Protein AF-T2JWA5-F1 (afdb_monomer_lite)

Structure (mmCIF, N/CA/C/O backbone):
data_AF-T2JWA5-F1
#
_entry.id   AF-T2JWA5-F1
#
loop_
_atom_site.group_PDB
_atom_site.id
_atom_site.type_symbol
_atom_site.label_atom_id
_atom_site.label_alt_id
_atom_site.label_comp_id
_atom_site.label_asym_id
_atom_site.label_entity_id
_atom_site.label_seq_id
_atom_site.pdbx_PDB_ins_code
_atom_site.Cartn_x
_atom_site.Cartn_y
_atom_site.Cartn_z
_atom_site.occupancy
_atom_site.B_iso_or_equiv
_atom_site.auth_seq_id
_atom_site.auth_comp_id
_atom_site.auth_asym_id
_atom_site.auth_atom_id
_atom_site.pdbx_PDB_model_num
ATOM 1 N N . MET A 1 1 ? -1.097 -16.086 -7.715 1.00 91.06 1 MET A N 1
ATOM 2 C CA . MET A 1 1 ? -0.180 -15.408 -8.669 1.00 91.06 1 MET A CA 1
ATOM 3 C C . MET A 1 1 ? 0.869 -14.653 -7.861 1.00 91.06 1 MET A C 1
ATOM 5 O O . MET A 1 1 ? 0.590 -14.316 -6.719 1.00 91.06 1 MET A O 1
ATOM 9 N N . ASN A 1 2 ? 2.080 -14.438 -8.374 1.00 96.31 2 ASN A N 1
ATOM 10 C CA . ASN A 1 2 ? 3.070 -13.618 -7.663 1.00 96.31 2 ASN A CA 1
ATOM 11 C C . ASN A 1 2 ? 2.859 -12.142 -7.989 1.00 96.31 2 ASN A C 1
ATOM 13 O O . ASN A 1 2 ? 2.493 -11.806 -9.116 1.00 96.31 2 ASN A O 1
ATOM 17 N N . TRP A 1 3 ? 3.131 -11.284 -7.018 1.00 97.44 3 TRP A N 1
ATOM 18 C CA . TRP A 1 3 ? 3.087 -9.837 -7.164 1.00 97.44 3 TRP A CA 1
ATOM 19 C C . TRP A 1 3 ? 4.437 -9.248 -6.779 1.00 97.44 3 TRP A C 1
ATOM 21 O O . TRP A 1 3 ? 5.148 -9.791 -5.938 1.00 97.44 3 TRP A O 1
ATOM 31 N N . ILE A 1 4 ? 4.792 -8.153 -7.430 1.00 96.94 4 ILE A N 1
ATOM 32 C CA . ILE A 1 4 ? 5.980 -7.361 -7.164 1.00 96.94 4 ILE A CA 1
ATOM 33 C C . ILE A 1 4 ? 5.512 -6.110 -6.429 1.00 96.94 4 ILE A C 1
ATOM 35 O O . ILE A 1 4 ? 4.534 -5.497 -6.863 1.00 96.94 4 ILE A O 1
ATOM 39 N N . TYR A 1 5 ? 6.189 -5.737 -5.348 1.00 95.75 5 TYR A N 1
ATOM 40 C CA . TYR A 1 5 ? 5.907 -4.517 -4.607 1.00 95.75 5 TYR A CA 1
ATOM 41 C C . TYR A 1 5 ? 7.052 -3.511 -4.701 1.00 95.75 5 TYR A C 1
ATOM 43 O O . TYR A 1 5 ? 8.213 -3.890 -4.845 1.00 95.75 5 TYR A O 1
ATOM 51 N N . TYR A 1 6 ? 6.721 -2.232 -4.572 1.00 93.56 6 TYR A N 1
ATOM 52 C CA . TYR A 1 6 ? 7.684 -1.150 -4.413 1.00 93.56 6 TYR A CA 1
ATOM 53 C C . TYR A 1 6 ? 7.174 -0.153 -3.374 1.00 93.56 6 TYR A C 1
ATOM 55 O O . TYR A 1 6 ? 6.010 0.246 -3.411 1.00 93.56 6 TYR A O 1
ATOM 63 N N . LEU A 1 7 ? 8.051 0.217 -2.440 1.00 91.31 7 LEU A N 1
ATOM 64 C CA . LEU A 1 7 ? 7.792 1.217 -1.408 1.00 91.31 7 LEU A CA 1
ATOM 65 C C . LEU A 1 7 ? 8.534 2.501 -1.816 1.00 91.31 7 LEU A C 1
ATOM 67 O O . LEU A 1 7 ? 9.764 2.475 -1.891 1.00 91.31 7 LEU A O 1
ATOM 71 N N . PRO A 1 8 ? 7.827 3.601 -2.133 1.00 83.62 8 PRO A N 1
ATOM 72 C CA . PRO A 1 8 ? 8.450 4.821 -2.651 1.00 83.62 8 PRO A CA 1
ATOM 73 C C . PRO A 1 8 ? 9.219 5.605 -1.580 1.00 83.62 8 PRO A C 1
ATOM 75 O O . PRO A 1 8 ? 10.111 6.384 -1.903 1.00 83.62 8 PRO A O 1
ATOM 78 N N . HIS A 1 9 ? 8.883 5.409 -0.306 1.00 78.00 9 HIS A N 1
ATOM 79 C CA . HIS A 1 9 ? 9.600 5.965 0.834 1.00 78.00 9 HIS A CA 1
ATOM 80 C C . HIS A 1 9 ? 10.322 4.830 1.563 1.00 78.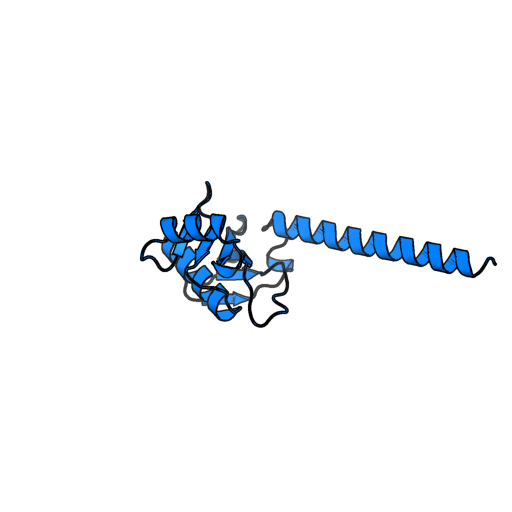00 9 HIS A C 1
ATOM 82 O O . HIS A 1 9 ? 9.832 3.700 1.640 1.00 78.00 9 HIS A O 1
ATOM 88 N N . ILE A 1 10 ? 11.517 5.127 2.072 1.00 63.81 10 ILE A N 1
ATOM 89 C CA . ILE A 1 10 ? 12.274 4.176 2.878 1.00 63.81 10 ILE A CA 1
ATOM 90 C C . ILE A 1 10 ? 11.627 4.142 4.265 1.00 63.81 10 ILE A C 1
ATOM 92 O O . ILE A 1 10 ? 11.498 5.179 4.914 1.00 63.81 10 ILE A O 1
ATOM 96 N N . LEU A 1 11 ? 11.216 2.952 4.709 1.00 66.12 11 LEU A N 1
ATOM 97 C CA . LEU A 1 11 ? 10.852 2.700 6.104 1.00 66.12 11 LEU A CA 1
ATOM 98 C C . LEU A 1 11 ? 12.164 2.641 6.901 1.00 66.12 11 LEU A C 1
ATOM 100 O O . LEU A 1 11 ? 12.721 1.569 7.127 1.00 66.12 11 LEU A O 1
ATOM 104 N N . ASP A 1 12 ? 12.727 3.804 7.224 1.00 64.19 12 ASP A N 1
ATOM 105 C CA . ASP A 1 12 ? 13.976 3.904 7.994 1.00 64.19 12 ASP A CA 1
ATOM 106 C C . ASP A 1 12 ? 13.755 3.608 9.488 1.00 64.19 12 ASP A C 1
ATOM 108 O O . ASP A 1 12 ? 14.711 3.519 10.265 1.00 64.19 12 ASP A O 1
ATOM 112 N N . ARG A 1 13 ? 12.493 3.473 9.914 1.00 73.38 13 ARG A N 1
ATOM 113 C CA . ARG A 1 13 ? 12.108 3.200 11.297 1.00 73.38 13 ARG A CA 1
ATOM 114 C C . ARG A 1 13 ? 11.660 1.754 11.452 1.00 73.38 13 ARG A C 1
ATOM 116 O O . ARG A 1 13 ? 11.084 1.152 10.554 1.00 73.38 13 ARG A O 1
ATOM 123 N N . GLU A 1 14 ? 11.885 1.216 12.646 1.00 79.62 14 GLU A N 1
ATOM 124 C CA . GLU A 1 14 ? 11.404 -0.119 13.025 1.00 79.62 14 GLU A CA 1
ATOM 125 C C . GLU A 1 14 ? 9.868 -0.190 13.047 1.00 79.62 14 GLU A C 1
ATOM 127 O O . GLU A 1 14 ? 9.287 -1.245 12.805 1.00 79.62 14 GLU A O 1
ATOM 132 N N . GLN A 1 15 ? 9.215 0.947 13.307 1.00 83.19 15 GLN A N 1
ATOM 133 C CA . GLN A 1 15 ? 7.766 1.083 13.330 1.00 83.19 15 GLN A CA 1
ATOM 134 C C . GLN A 1 15 ? 7.323 2.314 12.555 1.00 83.19 15 GLN A C 1
ATOM 136 O O . GLN A 1 15 ? 7.881 3.403 12.719 1.00 83.19 15 GLN A O 1
ATOM 141 N N . GLU A 1 16 ? 6.271 2.127 11.772 1.00 89.56 16 GLU A N 1
ATOM 142 C CA . GLU A 1 16 ? 5.663 3.156 10.945 1.00 89.56 16 GLU A CA 1
ATOM 143 C C . GLU A 1 16 ? 4.165 3.246 11.230 1.00 89.56 16 GLU A C 1
ATOM 145 O O . GLU A 1 16 ?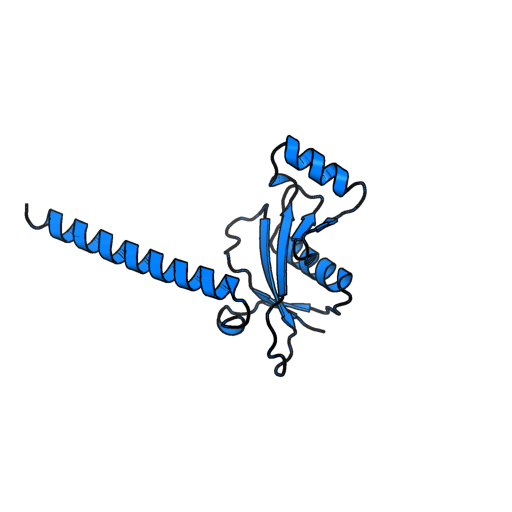 3.538 2.314 11.738 1.00 89.56 16 GLU A O 1
ATOM 150 N N . TYR A 1 17 ? 3.600 4.409 10.931 1.00 94.00 17 TYR A N 1
ATOM 151 C CA . TYR A 1 17 ? 2.180 4.698 11.145 1.00 94.00 17 TYR A CA 1
ATOM 152 C C . TYR A 1 17 ? 1.414 4.795 9.829 1.00 94.00 17 TYR A C 1
ATOM 154 O O . TYR A 1 17 ? 0.186 4.757 9.822 1.00 94.00 17 TYR A O 1
ATOM 162 N N . TRP A 1 18 ? 2.130 4.941 8.715 1.00 94.62 18 TRP A N 1
ATOM 163 C CA . TRP A 1 18 ? 1.553 5.063 7.388 1.00 94.62 18 TRP A CA 1
ATOM 164 C C . TRP A 1 18 ? 2.567 4.615 6.330 1.00 94.62 18 TRP A C 1
ATOM 166 O O . TRP A 1 18 ? 3.771 4.785 6.533 1.00 94.62 18 TRP A O 1
ATOM 176 N N . ALA A 1 19 ? 2.087 4.049 5.223 1.00 93.62 19 ALA A N 1
ATOM 177 C CA . ALA A 1 19 ? 2.912 3.758 4.058 1.00 93.62 19 ALA A CA 1
ATOM 178 C C . ALA A 1 19 ? 2.083 3.609 2.773 1.00 93.62 19 ALA A C 1
ATOM 180 O O . ALA A 1 19 ? 1.070 2.909 2.743 1.00 93.62 19 ALA A O 1
ATOM 181 N N . ASP A 1 20 ? 2.592 4.188 1.689 1.00 93.69 20 ASP A N 1
ATOM 182 C CA . ASP A 1 20 ? 2.274 3.832 0.306 1.00 93.69 20 ASP A CA 1
ATOM 183 C C . ASP A 1 20 ? 2.985 2.549 -0.157 1.00 93.69 20 ASP A C 1
ATOM 185 O O . ASP A 1 20 ? 4.197 2.389 0.014 1.00 93.69 20 ASP A O 1
ATOM 189 N N . ILE A 1 21 ? 2.256 1.682 -0.857 1.00 94.19 21 ILE A N 1
ATOM 190 C CA . ILE A 1 21 ? 2.794 0.524 -1.572 1.00 94.19 21 ILE A CA 1
ATOM 191 C C . ILE A 1 21 ? 2.264 0.487 -3.007 1.00 94.19 21 ILE A C 1
ATOM 193 O O . ILE A 1 21 ? 1.062 0.592 -3.258 1.00 94.19 21 ILE A O 1
ATOM 197 N N . TYR A 1 22 ? 3.175 0.305 -3.962 1.00 95.19 22 TYR A N 1
ATOM 198 C CA . TYR A 1 22 ? 2.831 0.021 -5.352 1.00 95.19 22 TYR A CA 1
ATOM 199 C C . TYR A 1 22 ? 2.914 -1.470 -5.626 1.00 95.19 22 TYR A C 1
ATOM 201 O O . TYR A 1 22 ? 3.861 -2.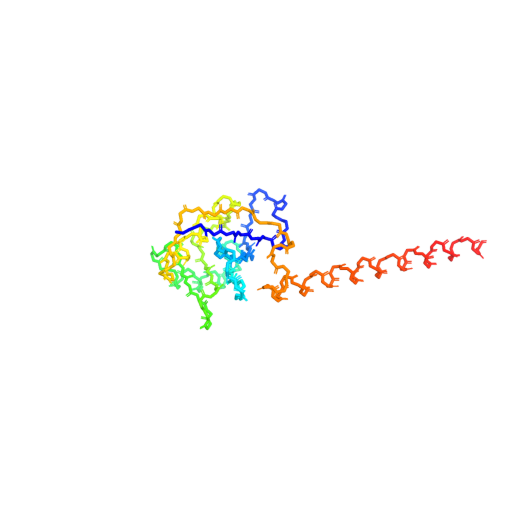126 -5.197 1.00 95.19 22 TYR A O 1
ATOM 209 N N . LEU A 1 23 ? 1.954 -2.001 -6.381 1.00 95.69 23 LEU A N 1
ATOM 210 C CA . LEU A 1 23 ? 1.824 -3.430 -6.654 1.00 95.69 23 LEU A CA 1
ATOM 211 C C . LEU A 1 23 ? 1.676 -3.695 -8.156 1.00 95.69 23 LEU A C 1
ATOM 213 O O . LEU A 1 23 ? 0.848 -3.092 -8.840 1.00 95.69 23 LEU A O 1
ATOM 217 N N . LEU A 1 24 ? 2.456 -4.647 -8.668 1.00 95.25 24 LEU A N 1
ATOM 218 C CA . LEU A 1 24 ? 2.386 -5.134 -10.045 1.00 95.25 24 LEU A CA 1
ATOM 219 C C . LEU A 1 24 ? 2.267 -6.658 -10.065 1.00 95.25 24 LEU A C 1
ATOM 221 O O . LEU A 1 24 ? 3.000 -7.330 -9.340 1.00 95.25 24 LEU A O 1
ATOM 225 N N . PRO A 1 25 ? 1.422 -7.255 -10.917 1.00 95.81 25 PRO A N 1
ATOM 226 C CA . PRO A 1 25 ? 1.460 -8.697 -11.099 1.00 95.81 25 PRO A CA 1
ATOM 227 C C . PRO A 1 25 ? 2.803 -9.089 -11.731 1.00 95.81 25 PRO A C 1
ATOM 229 O O . PRO A 1 25 ? 3.273 -8.440 -12.670 1.00 95.81 25 PRO A O 1
ATOM 232 N N . GLN A 1 26 ? 3.419 -10.176 -11.258 1.00 94.31 26 GLN A N 1
ATOM 233 C CA . GLN A 1 26 ? 4.619 -10.744 -11.875 1.00 94.31 26 GLN A CA 1
ATOM 234 C C . GLN A 1 26 ? 4.235 -11.431 -13.195 1.00 94.31 26 GLN A C 1
ATOM 236 O O . GLN A 1 26 ? 4.106 -12.651 -13.284 1.00 94.31 26 GLN A O 1
ATOM 241 N N . ASN A 1 27 ? 4.008 -10.624 -14.226 1.00 89.94 27 ASN A N 1
ATOM 242 C CA . ASN A 1 27 ? 3.623 -11.058 -15.558 1.00 89.94 27 ASN A CA 1
ATOM 243 C C . ASN A 1 27 ? 4.348 -10.183 -16.588 1.00 89.94 27 ASN A C 1
ATOM 245 O O . ASN A 1 27 ?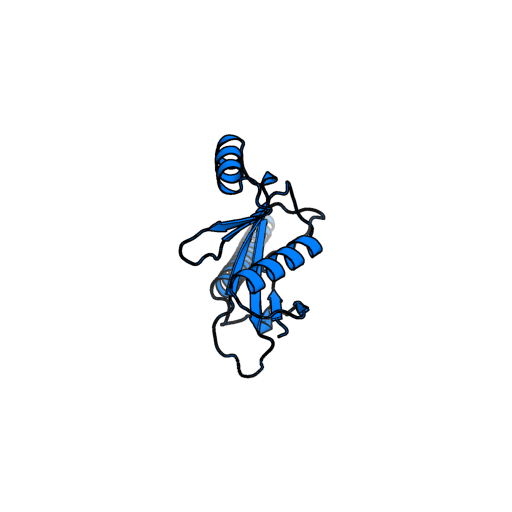 4.107 -8.980 -16.673 1.00 89.94 27 ASN A O 1
ATOM 249 N N . SER A 1 28 ? 5.219 -10.794 -17.393 1.00 81.44 28 SER A N 1
ATOM 250 C CA . SER A 1 28 ? 6.005 -10.100 -18.424 1.00 81.44 28 SER A CA 1
ATOM 251 C C . SER A 1 28 ? 5.151 -9.459 -19.520 1.00 81.44 28 SER A C 1
ATOM 253 O O . SER A 1 28 ? 5.614 -8.548 -20.199 1.00 81.44 28 SER A O 1
ATOM 255 N N . SER A 1 29 ? 3.906 -9.910 -19.683 1.00 86.25 29 SER A N 1
ATOM 256 C CA . SER A 1 29 ? 2.948 -9.354 -20.643 1.00 86.25 29 SER A CA 1
ATOM 257 C C . SER A 1 29 ? 2.067 -8.251 -20.043 1.00 86.25 29 SER A C 1
ATOM 259 O O . SER A 1 29 ? 1.260 -7.666 -20.761 1.00 86.25 29 SER A O 1
ATOM 261 N N . TYR A 1 30 ? 2.190 -7.952 -18.743 1.00 86.44 30 TYR A N 1
ATOM 262 C CA . TYR A 1 30 ? 1.403 -6.901 -18.103 1.00 86.44 30 TYR A CA 1
ATOM 263 C C . TYR A 1 30 ? 1.953 -5.510 -18.438 1.00 86.44 30 TYR A C 1
ATOM 265 O O . TYR A 1 30 ? 3.034 -5.112 -17.990 1.00 86.44 30 TYR A O 1
ATOM 273 N N . ASN A 1 31 ? 1.176 -4.746 -19.201 1.00 83.88 31 ASN A N 1
ATOM 274 C CA . ASN A 1 31 ? 1.472 -3.375 -19.622 1.00 83.88 31 ASN A CA 1
ATOM 275 C C . ASN A 1 31 ? 0.566 -2.322 -18.953 1.00 83.88 31 ASN A C 1
ATOM 277 O O . ASN A 1 31 ? 0.593 -1.161 -19.353 1.00 83.88 31 ASN A O 1
ATOM 281 N N . GLY A 1 32 ? -0.233 -2.724 -17.961 1.00 88.00 32 GLY A N 1
ATOM 282 C CA . GLY A 1 32 ? -1.103 -1.823 -17.211 1.00 88.00 32 GLY A CA 1
ATOM 283 C C . GLY A 1 32 ? -0.363 -0.991 -16.162 1.00 88.00 32 GLY A C 1
ATOM 284 O O . GLY A 1 32 ? 0.845 -1.136 -15.952 1.00 88.00 32 GLY A O 1
ATOM 285 N N . GLN A 1 33 ? -1.127 -0.132 -15.487 1.00 91.00 33 GLN A N 1
ATOM 286 C CA . GLN A 1 33 ? -0.655 0.651 -14.345 1.00 91.00 33 GLN A CA 1
ATOM 287 C C . GLN A 1 33 ? -0.441 -0.245 -13.118 1.00 91.00 33 GLN A C 1
ATOM 289 O O . GLN A 1 33 ? -1.089 -1.283 -12.966 1.00 91.00 33 GLN A O 1
ATOM 294 N N . ALA A 1 34 ? 0.479 0.149 -12.249 1.00 93.06 34 ALA A N 1
ATOM 295 C CA . ALA A 1 34 ? 0.609 -0.400 -10.914 1.00 93.06 34 ALA A CA 1
ATOM 296 C C . ALA A 1 34 ? -0.625 -0.027 -10.091 1.00 93.06 34 ALA A C 1
ATOM 298 O O . ALA A 1 34 ? -1.181 1.063 -10.237 1.00 93.06 34 ALA A O 1
ATOM 299 N N . LEU A 1 35 ? -1.035 -0.939 -9.217 1.00 93.81 35 LEU A N 1
ATOM 300 C CA . LEU A 1 35 ? -1.989 -0.609 -8.171 1.00 93.81 35 LEU A CA 1
ATOM 301 C C . LEU A 1 35 ? -1.261 0.201 -7.101 1.00 93.81 35 LEU A C 1
ATOM 303 O O . LEU A 1 35 ? -0.091 -0.063 -6.822 1.00 93.81 35 LEU A O 1
ATOM 307 N N . TRP A 1 36 ? -1.957 1.169 -6.520 1.00 93.75 36 TRP A N 1
ATOM 308 C CA . TRP A 1 36 ? -1.500 1.929 -5.366 1.00 93.75 36 TRP A CA 1
ATOM 309 C C . TRP A 1 36 ? -2.406 1.595 -4.189 1.00 93.75 36 TRP A C 1
ATOM 311 O O . TRP A 1 36 ? -3.625 1.513 -4.348 1.00 93.75 36 TRP A O 1
ATOM 321 N N . LEU A 1 37 ? -1.786 1.370 -3.040 1.00 95.06 37 LEU A N 1
ATOM 322 C CA . LEU A 1 37 ? -2.453 1.184 -1.770 1.00 95.06 37 LEU A CA 1
ATOM 323 C C . LEU A 1 37 ? -1.759 2.040 -0.710 1.00 95.06 37 LEU A C 1
ATOM 325 O O . LEU A 1 37 ? -0.537 2.000 -0.584 1.00 95.06 37 LEU A O 1
ATOM 329 N N . THR A 1 38 ? -2.559 2.742 0.078 1.00 95.44 38 THR A N 1
ATOM 330 C CA . THR A 1 38 ? -2.142 3.429 1.298 1.00 95.44 38 THR A CA 1
ATOM 331 C C . THR A 1 38 ? -2.597 2.628 2.511 1.00 95.44 38 THR A C 1
ATOM 333 O O . THR A 1 38 ? -3.784 2.318 2.633 1.00 95.44 38 THR A O 1
ATOM 336 N N . ILE A 1 39 ? -1.680 2.308 3.425 1.00 96.31 39 ILE A N 1
ATOM 337 C CA . ILE A 1 39 ? -1.991 1.644 4.699 1.00 96.31 39 ILE A CA 1
ATOM 338 C C . ILE A 1 39 ? -1.696 2.604 5.850 1.00 96.31 39 ILE A C 1
ATOM 340 O O . ILE A 1 39 ? -0.588 3.122 5.954 1.00 96.31 39 ILE A O 1
ATOM 344 N N . GLU A 1 40 ? -2.678 2.808 6.727 1.00 96.56 40 GLU A N 1
ATOM 345 C CA . GLU A 1 40 ? -2.623 3.706 7.885 1.00 96.56 40 GLU A CA 1
ATOM 346 C C . GLU A 1 40 ? -2.896 2.929 9.185 1.00 96.56 40 GLU A C 1
ATOM 348 O O . GLU A 1 40 ? -3.892 2.210 9.307 1.00 96.56 40 GLU A O 1
ATOM 353 N N . ALA A 1 41 ? -2.035 3.094 10.186 1.00 96.69 41 ALA A N 1
ATOM 354 C CA . ALA A 1 41 ? -2.253 2.616 11.546 1.00 96.69 41 ALA A CA 1
ATOM 355 C C . ALA A 1 41 ? -3.087 3.627 12.347 1.00 96.69 41 ALA A C 1
ATOM 357 O O . ALA A 1 41 ? -3.063 4.827 12.080 1.00 96.69 41 ALA A O 1
ATOM 358 N N . LEU A 1 42 ? -3.790 3.176 13.386 1.00 96.00 42 LEU A N 1
ATOM 359 C CA . LEU A 1 42 ? -4.559 4.056 14.269 1.00 96.00 42 LEU A CA 1
ATOM 360 C C . LEU A 1 42 ? -3.697 5.074 15.021 1.00 96.00 42 LEU A C 1
ATOM 362 O O . LEU A 1 42 ? -4.193 6.161 15.311 1.00 96.00 42 LEU A O 1
ATOM 366 N N . GLY A 1 43 ? -2.431 4.754 15.303 1.00 93.19 43 GLY A N 1
ATOM 367 C CA . GLY A 1 43 ? -1.507 5.675 15.971 1.00 93.19 43 GLY A CA 1
ATOM 368 C C . GLY A 1 43 ? -1.112 6.883 15.116 1.00 93.19 43 GLY A C 1
ATOM 369 O O . GLY A 1 43 ? -0.524 7.823 15.641 1.00 93.19 43 GLY A O 1
ATOM 370 N N . LEU A 1 44 ? -1.462 6.891 13.821 1.00 92.81 44 LEU A N 1
ATOM 371 C CA . LEU A 1 44 ? -1.308 8.055 12.945 1.00 92.81 44 LEU A CA 1
ATOM 372 C C . LEU A 1 44 ? -2.246 9.208 13.330 1.00 92.81 44 LEU A C 1
ATOM 374 O O . LEU A 1 44 ? -1.907 10.371 13.118 1.00 92.81 44 LEU A O 1
ATOM 378 N N . PHE A 1 45 ? -3.439 8.895 13.840 1.00 93.69 45 PHE A N 1
ATOM 379 C CA . PHE A 1 45 ? -4.518 9.870 13.986 1.00 93.69 45 PHE A CA 1
ATOM 380 C C . PHE A 1 45 ? -4.545 10.502 15.372 1.00 93.69 45 PHE A C 1
ATOM 382 O O . PHE A 1 45 ? -4.380 9.833 16.394 1.00 93.69 45 PHE A O 1
ATOM 389 N N . GLU A 1 46 ? -4.864 11.793 15.406 1.00 93.81 46 GLU A N 1
ATOM 390 C CA . GLU A 1 46 ? -5.218 12.479 16.644 1.00 93.81 46 GLU A CA 1
ATOM 391 C C . GLU A 1 46 ? -6.541 11.946 17.215 1.00 93.81 46 GLU A C 1
ATOM 393 O O . GLU A 1 46 ? -7.348 11.350 16.506 1.00 93.81 46 GLU A O 1
ATOM 398 N N . GLU A 1 47 ? -6.793 12.185 18.503 1.00 93.00 47 GLU A N 1
ATOM 399 C CA . GLU A 1 47 ? -7.884 11.553 19.263 1.00 93.00 47 GLU A CA 1
ATOM 400 C C . GLU A 1 47 ? -9.268 11.647 18.593 1.00 93.00 47 GLU A C 1
ATOM 402 O O . GLU A 1 47 ? -9.995 10.655 18.537 1.00 93.00 47 GLU A O 1
ATOM 407 N N . LEU A 1 48 ? -9.642 12.819 18.065 1.00 93.25 48 LEU A N 1
ATOM 408 C CA . LEU A 1 48 ? -10.950 13.014 17.427 1.00 93.25 48 LEU A CA 1
ATOM 409 C C . LEU A 1 48 ? -11.095 12.174 16.151 1.00 93.25 48 LEU A C 1
ATOM 411 O O . LEU A 1 48 ? -12.090 11.465 15.986 1.00 93.25 48 LEU A O 1
ATOM 415 N N . ASP A 1 49 ? -10.084 12.205 15.285 1.00 92.44 49 ASP A N 1
ATOM 416 C CA . ASP A 1 49 ? -10.069 11.433 14.042 1.00 92.44 49 ASP A CA 1
ATOM 417 C C . ASP A 1 49 ? -9.967 9.937 14.343 1.00 92.44 49 ASP A C 1
ATOM 419 O O . ASP A 1 49 ? -10.696 9.119 13.779 1.00 92.44 49 ASP A O 1
ATOM 423 N N . ARG A 1 50 ? -9.123 9.567 15.308 1.00 93.06 50 ARG A N 1
ATOM 424 C CA . ARG A 1 50 ? -8.954 8.195 15.781 1.00 93.06 50 ARG A CA 1
ATOM 425 C C . ARG A 1 50 ? -10.279 7.602 16.247 1.00 93.06 50 ARG A C 1
ATOM 427 O O . ARG A 1 50 ? -10.589 6.472 15.878 1.00 93.06 50 ARG A O 1
ATOM 434 N N . GLN A 1 51 ? -11.089 8.340 17.006 1.00 94.06 51 GLN A N 1
ATOM 435 C CA . GLN A 1 51 ? 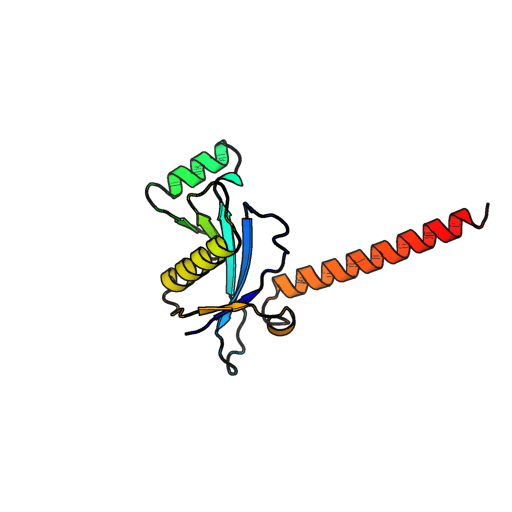-12.411 7.873 17.436 1.00 94.06 51 GLN A CA 1
ATOM 436 C C . GLN A 1 51 ? -13.345 7.596 16.251 1.00 94.06 51 GLN A C 1
ATOM 438 O O . GLN A 1 51 ? -14.065 6.593 16.255 1.00 94.06 51 GLN A O 1
ATOM 443 N N . GLU A 1 52 ? -13.315 8.433 15.209 1.00 94.12 52 GLU A N 1
ATOM 444 C CA . GLU A 1 52 ? -14.072 8.179 13.981 1.00 94.12 52 GLU A CA 1
ATOM 445 C C . GLU A 1 52 ? -13.579 6.908 13.274 1.00 94.12 52 GLU A C 1
ATOM 447 O O . GLU A 1 52 ? -14.387 6.064 12.871 1.00 94.12 52 GLU A O 1
ATOM 452 N N . LYS A 1 53 ? -12.257 6.740 13.159 1.00 93.31 53 LYS A N 1
ATOM 453 C CA . LYS A 1 53 ? -11.628 5.568 12.535 1.00 93.31 53 LYS A CA 1
ATOM 454 C C . LYS A 1 53 ? -11.950 4.281 13.302 1.00 93.31 53 LYS A C 1
ATOM 456 O O . LYS A 1 53 ? -12.363 3.303 12.683 1.00 93.31 53 LYS A O 1
ATOM 461 N N . VAL A 1 54 ? -11.867 4.297 14.633 1.00 94.12 54 VAL A N 1
ATOM 462 C CA . VAL A 1 54 ? -12.250 3.177 15.514 1.00 94.12 54 VAL A CA 1
ATOM 463 C C . VAL A 1 54 ? -13.727 2.830 15.350 1.00 94.12 54 VAL A C 1
ATOM 465 O O . VAL A 1 54 ? -14.080 1.658 15.233 1.00 94.12 54 VAL A O 1
ATOM 468 N N . LYS A 1 55 ? -14.608 3.834 15.275 1.00 94.25 55 LYS A N 1
ATOM 469 C CA . LYS A 1 55 ? -16.038 3.601 15.044 1.00 94.25 55 LYS A CA 1
ATOM 470 C C . LYS A 1 55 ? -16.305 2.927 13.694 1.00 94.25 55 LYS A C 1
ATOM 472 O O . LYS A 1 55 ? -17.208 2.098 13.615 1.00 94.25 55 LYS A O 1
ATOM 477 N N . LYS A 1 56 ? -15.553 3.282 12.646 1.00 92.94 56 LYS A N 1
ATOM 478 C CA . LYS A 1 56 ? -15.658 2.653 11.317 1.00 92.94 56 LYS A CA 1
ATOM 479 C C . LYS A 1 56 ? -15.098 1.229 11.294 1.00 92.94 56 LYS A C 1
ATOM 481 O O . LYS A 1 56 ? -15.715 0.374 10.671 1.00 92.94 56 LYS A O 1
ATOM 486 N N . LEU A 1 57 ? -13.983 0.979 11.986 1.00 93.75 57 LEU A N 1
ATOM 487 C CA . LEU A 1 57 ? -13.411 -0.363 12.159 1.00 93.75 57 LEU A CA 1
ATOM 488 C C . LEU A 1 57 ? -14.377 -1.310 12.884 1.00 93.75 57 LEU A C 1
ATOM 490 O O . LEU A 1 57 ? -14.545 -2.461 12.483 1.00 93.75 57 LEU A O 1
ATOM 494 N N . GLY A 1 58 ? -15.013 -0.838 13.960 1.00 93.19 58 GLY A N 1
ATOM 495 C CA . GLY A 1 58 ? -15.827 -1.692 14.821 1.00 93.19 58 GLY A CA 1
ATOM 496 C C . GLY A 1 58 ? -14.999 -2.847 15.396 1.00 93.19 58 GLY A C 1
ATOM 497 O O . GLY A 1 58 ? -13.983 -2.620 16.047 1.00 93.19 58 GLY A O 1
ATOM 498 N N . GLU A 1 59 ? -15.430 -4.084 15.147 1.00 92.56 59 GLU A N 1
ATOM 499 C CA . GLU A 1 59 ? -14.722 -5.307 15.569 1.00 92.56 59 GLU A CA 1
ATOM 500 C C . GLU A 1 59 ? -13.755 -5.848 14.497 1.00 92.56 59 GLU A C 1
ATOM 502 O O . GLU A 1 59 ? -13.104 -6.872 14.705 1.00 92.56 59 GLU A O 1
ATOM 507 N N . GLN A 1 60 ? -13.664 -5.194 13.335 1.00 94.19 60 GLN A N 1
ATOM 508 C CA . GLN A 1 60 ? -12.823 -5.649 12.231 1.00 94.19 60 GLN A CA 1
ATOM 509 C C . GLN A 1 60 ? -11.354 -5.279 12.459 1.00 94.19 60 GLN A C 1
ATOM 511 O O . GLN A 1 60 ? -11.020 -4.280 13.099 1.00 94.19 60 GLN A O 1
ATOM 516 N N . SER A 1 61 ? -10.453 -6.082 11.893 1.00 94.19 61 SER A N 1
ATOM 517 C CA . SER A 1 61 ? -9.012 -5.814 11.958 1.00 94.19 61 SER A CA 1
ATOM 518 C C . SER A 1 61 ? -8.565 -4.707 10.999 1.00 94.19 61 SER A C 1
ATOM 520 O O . SER A 1 61 ? -7.501 -4.129 11.198 1.00 94.19 61 SER A O 1
ATOM 522 N N . PHE A 1 62 ? -9.362 -4.406 9.972 1.00 96.19 62 PHE A N 1
ATOM 523 C CA . PHE A 1 62 ? -9.133 -3.315 9.030 1.00 96.19 62 PHE A CA 1
ATOM 524 C C . PHE A 1 62 ? -10.454 -2.861 8.403 1.00 96.19 62 PHE A C 1
ATOM 526 O O . PHE A 1 62 ? -11.446 -3.585 8.461 1.00 96.19 62 PHE A O 1
ATOM 533 N N . TYR A 1 63 ? -10.453 -1.702 7.747 1.00 95.19 63 TYR A N 1
ATOM 534 C CA . TYR A 1 63 ? -11.488 -1.354 6.772 1.00 95.19 63 TYR A CA 1
ATOM 535 C C . TYR A 1 63 ? -10.879 -0.611 5.581 1.00 95.19 63 TYR A C 1
ATOM 537 O O . TYR A 1 63 ? -9.826 0.020 5.697 1.00 95.19 63 TYR A O 1
ATOM 545 N N . LEU A 1 64 ? -11.557 -0.695 4.437 1.00 95.38 64 LEU A N 1
ATOM 546 C CA . LEU A 1 64 ? -11.162 -0.028 3.197 1.00 95.38 64 LEU A CA 1
ATOM 547 C C . LEU A 1 64 ? -12.015 1.216 2.962 1.00 95.38 64 LEU A C 1
ATOM 549 O O . LEU A 1 64 ? -13.214 1.222 3.252 1.00 95.38 64 LEU A O 1
ATOM 553 N N . TYR A 1 65 ? -11.404 2.266 2.426 1.00 91.50 65 TYR A N 1
ATOM 554 C CA . TYR A 1 65 ? -12.087 3.511 2.086 1.00 91.50 65 TYR A CA 1
ATOM 555 C C . TYR A 1 65 ? -11.449 4.199 0.874 1.00 91.50 65 TYR A C 1
ATOM 557 O O . TYR A 1 65 ? -10.483 3.712 0.292 1.00 91.50 65 TYR A O 1
ATOM 565 N N . GLY A 1 66 ? -12.033 5.332 0.476 1.00 87.38 66 GLY A N 1
ATOM 566 C CA . GLY A 1 66 ? -11.717 6.006 -0.783 1.00 87.38 66 GLY A CA 1
ATOM 567 C C . GLY A 1 66 ? -12.638 5.539 -1.910 1.00 87.38 66 GLY A C 1
ATOM 568 O O . GLY A 1 66 ? -13.267 4.484 -1.826 1.00 87.38 66 GLY A O 1
ATOM 569 N N . SER A 1 67 ? -12.755 6.341 -2.971 1.00 79.19 67 SER A N 1
ATOM 570 C CA . SER A 1 67 ? -13.597 6.008 -4.132 1.00 79.19 67 SER A CA 1
ATOM 571 C C . SER A 1 67 ? -13.135 4.742 -4.856 1.00 79.19 67 SER A C 1
ATOM 573 O O . SER A 1 67 ? -13.944 4.069 -5.489 1.00 79.19 67 SER A O 1
ATOM 575 N N . SER A 1 68 ? -11.842 4.440 -4.756 1.00 81.44 68 SER A N 1
ATOM 576 C CA . SER A 1 68 ? -11.147 3.323 -5.399 1.00 81.44 68 SER A CA 1
ATOM 577 C C . SER A 1 68 ? -10.836 2.166 -4.446 1.00 81.44 68 SER A C 1
ATOM 579 O O . SER A 1 68 ? -10.275 1.175 -4.900 1.00 81.44 68 SER A O 1
ATOM 581 N N . LEU A 1 69 ? -11.181 2.273 -3.153 1.00 88.44 69 LEU A N 1
ATOM 582 C CA . LEU A 1 69 ? -10.766 1.324 -2.101 1.00 88.44 69 LEU A CA 1
ATOM 583 C C . LEU A 1 69 ? -9.238 1.114 -2.032 1.00 88.44 69 LEU A C 1
ATOM 585 O O . LEU A 1 69 ? -8.752 0.051 -1.652 1.00 88.44 69 LEU A O 1
ATOM 589 N N . ASP A 1 70 ? -8.494 2.152 -2.398 1.00 91.12 70 ASP A N 1
ATOM 590 C CA . ASP A 1 70 ? -7.033 2.264 -2.415 1.00 91.12 70 ASP A CA 1
ATOM 591 C C . ASP A 1 70 ? -6.447 2.690 -1.067 1.00 91.12 70 ASP A C 1
ATOM 593 O O . ASP A 1 70 ? -5.234 2.808 -0.929 1.00 91.12 70 ASP A O 1
ATOM 597 N N . ASN A 1 71 ? -7.288 2.908 -0.057 1.00 94.50 71 ASN A N 1
ATOM 598 C CA . ASN A 1 71 ? -6.837 3.235 1.282 1.00 94.50 71 ASN A CA 1
ATOM 599 C C . ASN A 1 71 ? -7.363 2.227 2.305 1.00 94.50 71 ASN A C 1
ATOM 601 O O . ASN A 1 71 ? -8.529 1.821 2.271 1.00 94.50 71 ASN A O 1
ATOM 605 N N . MET A 1 72 ? -6.501 1.860 3.246 1.00 96.94 72 MET A N 1
ATOM 606 C CA . MET A 1 72 ? -6.750 0.859 4.271 1.00 96.94 72 MET A CA 1
ATOM 607 C C . MET A 1 72 ? -6.316 1.391 5.630 1.00 96.94 72 MET A C 1
ATOM 609 O O . MET A 1 72 ? -5.174 1.797 5.808 1.00 96.94 72 MET A O 1
ATOM 613 N N . VAL A 1 73 ? -7.215 1.339 6.609 1.00 97.19 73 VAL A N 1
ATOM 614 C CA . VAL A 1 73 ? -6.866 1.596 8.012 1.00 97.19 73 VAL A CA 1
ATOM 615 C C . VAL A 1 73 ? -6.859 0.274 8.756 1.00 97.19 73 VAL A C 1
ATOM 617 O O . VAL A 1 73 ? -7.822 -0.489 8.648 1.00 97.19 73 VAL A O 1
ATOM 620 N N . ILE A 1 74 ? -5.804 0.023 9.524 1.00 97.38 74 ILE A N 1
ATOM 621 C CA . ILE A 1 74 ? -5.644 -1.190 10.329 1.00 97.38 74 ILE A CA 1
ATOM 622 C C . ILE A 1 74 ? -5.860 -0.899 11.813 1.00 97.38 74 ILE A C 1
ATOM 624 O O . ILE A 1 74 ? -5.528 0.175 12.311 1.00 97.38 74 ILE A O 1
ATOM 628 N N . ASN A 1 75 ? -6.383 -1.881 12.541 1.00 96.00 75 ASN A N 1
ATOM 629 C CA . ASN A 1 75 ? -6.571 -1.809 13.986 1.00 96.00 75 ASN A CA 1
ATOM 630 C C . ASN A 1 75 ? -5.259 -2.122 14.735 1.00 96.00 75 ASN A C 1
ATOM 632 O O . ASN A 1 75 ? -5.151 -3.126 15.437 1.00 96.00 75 ASN A O 1
ATOM 636 N N . SER A 1 76 ? -4.244 -1.284 14.528 1.00 95.94 76 SER A N 1
ATOM 637 C CA . SER A 1 76 ? -2.945 -1.326 15.214 1.00 95.94 76 SER A CA 1
ATOM 638 C C . SER A 1 76 ? -2.453 0.097 15.472 1.00 95.94 76 SER A C 1
ATOM 640 O O . SER A 1 76 ? -2.828 1.005 14.737 1.00 95.94 76 SER A O 1
ATOM 642 N N . GLU A 1 77 ? -1.612 0.314 16.484 1.00 95.81 77 GLU A N 1
ATOM 643 C CA . GLU A 1 77 ? -0.990 1.628 16.725 1.00 95.81 77 GLU A CA 1
ATOM 644 C C . GLU A 1 77 ? 0.105 1.936 15.705 1.00 95.81 77 GLU A C 1
ATOM 646 O O . GLU A 1 77 ? 0.231 3.073 15.277 1.00 95.81 77 GLU A O 1
ATOM 651 N N . SER A 1 78 ? 0.865 0.930 15.288 1.00 95.75 78 SER A N 1
ATOM 652 C CA . SER A 1 78 ? 1.948 1.026 14.309 1.00 95.75 78 SER A CA 1
ATOM 653 C C . SER A 1 78 ? 2.108 -0.313 13.582 1.00 95.75 78 SER A C 1
ATOM 655 O O . SER A 1 78 ? 1.406 -1.280 13.898 1.00 95.75 78 SER A O 1
ATOM 657 N N . PHE A 1 79 ? 2.993 -0.375 12.591 1.00 95.12 79 PHE A N 1
ATOM 658 C CA . PHE A 1 79 ? 3.352 -1.621 11.919 1.00 95.12 79 PHE A CA 1
ATOM 659 C C . PHE A 1 79 ? 4.821 -1.657 11.490 1.00 95.12 79 PHE A C 1
ATOM 661 O O . PHE A 1 79 ? 5.429 -0.618 11.219 1.00 95.12 79 PHE A O 1
ATOM 668 N N . THR A 1 80 ? 5.383 -2.862 11.390 1.00 94.06 80 THR A N 1
ATOM 669 C CA . THR A 1 80 ? 6.675 -3.107 10.730 1.00 94.06 80 THR A CA 1
ATOM 670 C C . THR A 1 80 ? 6.505 -3.269 9.215 1.00 94.06 80 THR A C 1
ATOM 672 O O . THR A 1 80 ? 5.392 -3.403 8.696 1.00 94.06 80 THR A O 1
ATOM 675 N N . LYS A 1 81 ? 7.619 -3.327 8.471 1.00 92.88 81 LYS A N 1
ATOM 676 C CA . LYS A 1 81 ? 7.598 -3.654 7.035 1.00 92.88 81 LYS A CA 1
ATOM 677 C C . LYS A 1 81 ? 6.965 -5.024 6.769 1.00 92.88 81 LYS A C 1
ATOM 679 O O . LYS A 1 81 ? 6.215 -5.183 5.810 1.00 92.88 81 LYS A O 1
ATOM 684 N N . GLU A 1 82 ? 7.257 -6.027 7.591 1.00 93.81 82 GLU A N 1
ATOM 685 C CA . GLU A 1 82 ? 6.692 -7.370 7.443 1.00 93.81 82 GLU A CA 1
ATOM 686 C C . GLU A 1 82 ? 5.171 -7.355 7.614 1.00 93.81 82 GLU A C 1
ATOM 688 O O . GLU A 1 82 ? 4.462 -7.969 6.815 1.00 93.81 82 GLU A O 1
ATOM 693 N N . GLU A 1 83 ? 4.668 -6.630 8.613 1.00 95.81 83 GLU A N 1
ATOM 694 C CA . GLU A 1 83 ? 3.232 -6.460 8.848 1.00 95.81 83 GLU A CA 1
ATOM 695 C C . GLU A 1 83 ? 2.569 -5.680 7.708 1.00 95.81 83 GLU A C 1
ATOM 697 O O . GLU A 1 83 ? 1.526 -6.098 7.208 1.00 95.81 83 GLU A O 1
ATOM 702 N N . LEU A 1 84 ? 3.206 -4.612 7.214 1.00 95.56 84 LEU A N 1
ATOM 703 C CA . LEU A 1 84 ? 2.754 -3.871 6.033 1.00 95.56 84 LEU A CA 1
ATOM 704 C C . LEU A 1 84 ? 2.545 -4.801 4.827 1.00 95.56 84 LEU A C 1
ATOM 706 O O . LEU A 1 84 ? 1.506 -4.756 4.166 1.00 95.56 84 LEU A O 1
ATOM 710 N N . LEU A 1 85 ? 3.512 -5.681 4.550 1.00 96.19 85 LEU A N 1
ATOM 711 C CA . LEU A 1 85 ? 3.418 -6.637 3.446 1.00 96.19 85 LEU A CA 1
ATOM 712 C C . LEU A 1 85 ? 2.321 -7.686 3.678 1.00 96.19 85 LEU A C 1
ATOM 714 O O . LEU A 1 85 ? 1.695 -8.135 2.717 1.00 96.19 85 LEU A O 1
ATOM 718 N N . GLN A 1 86 ? 2.048 -8.075 4.924 1.00 97.06 86 GLN A N 1
ATOM 719 C CA . GLN A 1 86 ? 0.910 -8.945 5.238 1.00 97.06 86 GLN A CA 1
ATOM 720 C C . GLN A 1 86 ? -0.422 -8.241 4.965 1.00 97.06 86 GLN A C 1
ATOM 722 O O . GLN A 1 86 ? -1.296 -8.824 4.322 1.00 97.06 86 GLN A O 1
ATOM 727 N N . TRP A 1 87 ? -0.559 -6.975 5.358 1.00 97.62 87 TRP A N 1
ATOM 728 C CA . TRP A 1 87 ? -1.756 -6.183 5.075 1.00 97.62 87 TRP A CA 1
ATOM 729 C C . TRP A 1 87 ? -1.971 -5.951 3.581 1.00 97.62 87 TRP A C 1
ATOM 731 O O . TRP A 1 87 ? -3.093 -6.097 3.101 1.00 97.62 87 TRP A O 1
ATOM 741 N N . ALA A 1 88 ? -0.906 -5.714 2.814 1.00 97.25 88 ALA A N 1
ATOM 742 C CA . ALA A 1 88 ? -0.994 -5.617 1.358 1.00 97.25 88 ALA A CA 1
ATOM 743 C C . ALA A 1 88 ? -1.493 -6.921 0.703 1.00 97.25 88 ALA A C 1
ATOM 745 O O . ALA A 1 88 ? -2.239 -6.878 -0.276 1.00 97.25 88 ALA A O 1
ATOM 746 N N . ARG A 1 89 ? -1.131 -8.094 1.248 1.00 97.75 89 ARG A N 1
ATOM 747 C CA . ARG A 1 89 ? -1.684 -9.384 0.789 1.00 97.75 89 ARG A CA 1
ATOM 748 C C . ARG A 1 89 ? -3.172 -9.497 1.096 1.00 97.75 89 ARG A C 1
ATOM 750 O O . ARG A 1 89 ? -3.929 -9.864 0.206 1.00 97.75 89 ARG A O 1
ATOM 757 N N . ILE A 1 90 ? -3.575 -9.150 2.318 1.00 97.06 90 ILE A N 1
ATOM 758 C CA . ILE A 1 90 ? -4.983 -9.155 2.739 1.00 97.06 90 ILE A CA 1
ATOM 759 C C . ILE A 1 90 ? -5.807 -8.217 1.850 1.00 97.06 90 ILE A C 1
ATOM 761 O O . ILE A 1 90 ? -6.906 -8.573 1.432 1.00 97.06 90 ILE A O 1
ATOM 765 N N . TRP A 1 91 ? -5.263 -7.049 1.504 1.00 97.19 91 TRP A N 1
ATOM 766 C CA . TRP A 1 91 ? -5.903 -6.127 0.572 1.00 97.19 91 TRP A CA 1
ATOM 767 C C . TRP A 1 91 ? -6.083 -6.745 -0.821 1.00 97.19 91 TRP A C 1
ATOM 769 O O . TRP A 1 91 ? -7.192 -6.713 -1.345 1.00 97.19 91 TRP A O 1
ATOM 779 N N . LEU A 1 92 ? -5.044 -7.365 -1.399 1.00 96.44 92 LEU A N 1
ATOM 780 C CA . LEU A 1 92 ? -5.154 -8.060 -2.693 1.00 96.44 92 LEU A CA 1
ATOM 781 C C . LEU A 1 92 ? -6.240 -9.147 -2.660 1.00 96.44 92 LEU A C 1
ATOM 783 O O . LEU A 1 92 ? -7.068 -9.218 -3.566 1.00 96.44 92 LEU A O 1
ATOM 787 N N . GLU A 1 93 ? -6.270 -9.958 -1.603 1.00 95.81 93 GLU A N 1
ATOM 788 C CA . GLU A 1 93 ? -7.284 -11.002 -1.417 1.00 95.81 93 GLU A CA 1
ATOM 789 C C . GLU A 1 93 ? -8.699 -10.414 -1.306 1.00 95.81 93 GLU A C 1
ATOM 791 O O . GLU A 1 93 ? -9.624 -10.941 -1.920 1.00 95.81 93 GLU A O 1
ATOM 796 N N . ALA A 1 94 ? -8.865 -9.288 -0.603 1.00 94.00 94 ALA A N 1
ATOM 797 C CA . ALA A 1 94 ? -10.141 -8.578 -0.492 1.00 94.00 94 ALA A CA 1
ATOM 798 C C . ALA A 1 94 ? -10.633 -7.976 -1.824 1.00 94.00 94 ALA A C 1
ATOM 800 O O . ALA A 1 94 ? -11.822 -7.694 -1.956 1.00 94.00 94 ALA A O 1
ATOM 801 N N . GLN A 1 95 ? -9.738 -7.787 -2.801 1.00 92.75 95 GLN A N 1
ATOM 802 C CA . GLN A 1 95 ? -10.057 -7.357 -4.170 1.00 92.75 95 GLN A CA 1
ATOM 803 C C . GLN A 1 95 ? -10.208 -8.538 -5.151 1.00 92.75 95 GLN A C 1
ATOM 805 O O . GLN A 1 95 ? -10.161 -8.338 -6.365 1.00 92.75 95 GLN A O 1
ATOM 810 N N . ASP A 1 96 ? -10.332 -9.773 -4.651 1.00 94.75 96 ASP A N 1
ATOM 811 C CA . ASP A 1 96 ? -10.373 -11.008 -5.449 1.00 94.75 96 ASP A CA 1
ATOM 812 C C . ASP A 1 96 ? -9.121 -11.219 -6.335 1.00 94.75 96 ASP A C 1
ATOM 814 O O . ASP A 1 96 ? -9.156 -11.907 -7.362 1.00 94.75 96 ASP A O 1
ATOM 818 N N . LEU A 1 97 ? -7.973 -10.648 -5.941 1.00 94.31 97 LEU A N 1
ATOM 819 C CA . LEU A 1 97 ? -6.704 -10.782 -6.655 1.00 94.31 97 LEU A CA 1
ATOM 820 C C . LEU A 1 97 ? -5.847 -11.894 -6.027 1.00 94.31 97 LEU A C 1
ATOM 822 O O . LEU A 1 97 ? -5.380 -11.766 -4.895 1.00 94.31 97 LEU A O 1
ATOM 826 N N . PRO A 1 98 ? -5.554 -12.992 -6.751 1.00 93.44 98 PRO A N 1
ATOM 827 C CA . PRO A 1 98 ? -4.848 -14.126 -6.167 1.00 93.44 98 PRO A CA 1
ATOM 828 C C . PRO A 1 98 ? -3.377 -13.791 -5.892 1.00 93.44 98 PRO A C 1
ATOM 830 O O . PRO A 1 98 ? -2.609 -13.531 -6.824 1.00 93.44 98 PRO A O 1
ATOM 833 N N . VAL A 1 99 ? -2.936 -13.918 -4.641 1.00 96.12 99 VAL A N 1
ATOM 834 C CA . VAL A 1 99 ? -1.551 -13.656 -4.222 1.00 96.12 99 VAL A CA 1
ATOM 835 C C . VAL A 1 99 ? -0.906 -14.885 -3.576 1.00 96.12 99 VAL A C 1
ATOM 837 O O . VAL A 1 99 ? -1.396 -15.441 -2.603 1.00 96.12 99 VAL A O 1
ATOM 840 N N . ASN A 1 100 ? 0.232 -15.318 -4.120 1.00 95.12 100 ASN A N 1
ATOM 841 C CA . ASN A 1 100 ? 1.041 -16.392 -3.532 1.00 95.12 100 ASN A CA 1
ATOM 842 C C . ASN A 1 100 ? 2.194 -15.781 -2.726 1.00 95.12 100 ASN A C 1
ATOM 844 O O . ASN A 1 100 ? 2.393 -16.097 -1.550 1.00 95.12 100 ASN A O 1
ATOM 848 N N . HIS A 1 101 ? 2.923 -14.867 -3.371 1.00 96.25 101 HIS A N 1
ATOM 849 C CA . HIS A 1 101 ? 4.089 -14.180 -2.831 1.00 96.25 101 HIS A CA 1
ATOM 850 C C . HIS A 1 101 ? 4.080 -12.705 -3.236 1.00 96.25 101 HIS A C 1
ATOM 852 O O . HIS A 1 101 ? 3.656 -12.372 -4.348 1.00 96.25 101 HIS A O 1
ATOM 858 N N . LEU A 1 102 ? 4.590 -11.863 -2.336 1.00 97.31 102 LEU A N 1
ATOM 859 C CA . LEU A 1 102 ? 5.017 -10.497 -2.617 1.00 97.31 102 LEU A CA 1
ATOM 860 C C . LEU A 1 102 ? 6.540 -10.501 -2.753 1.00 97.31 102 LEU A C 1
ATOM 862 O O . LEU A 1 102 ? 7.238 -10.973 -1.856 1.00 97.31 102 LEU A O 1
ATOM 866 N N . LEU A 1 103 ? 7.038 -10.024 -3.885 1.00 96.81 103 LEU A N 1
ATOM 867 C CA . LEU A 1 103 ? 8.457 -9.941 -4.206 1.00 96.81 103 LEU A CA 1
ATOM 868 C C . LEU A 1 103 ? 8.863 -8.474 -4.262 1.00 96.81 103 LEU A C 1
ATOM 870 O O . LEU A 1 103 ? 8.154 -7.667 -4.853 1.00 96.81 103 LEU A O 1
ATOM 874 N N . GLU A 1 104 ? 9.999 -8.126 -3.680 1.00 95.56 104 GLU A N 1
ATOM 875 C CA . GLU A 1 104 ? 10.504 -6.759 -3.769 1.00 95.56 104 GLU A CA 1
ATOM 876 C C . GLU A 1 104 ? 10.927 -6.445 -5.209 1.00 95.56 104 GLU A C 1
ATOM 878 O O . GLU A 1 104 ? 11.647 -7.221 -5.842 1.00 95.56 104 GLU A O 1
ATOM 883 N N . GLY A 1 105 ? 10.442 -5.328 -5.741 1.00 93.00 105 GLY A N 1
ATOM 884 C CA . GLY A 1 105 ? 10.809 -4.805 -7.049 1.00 93.00 105 GLY A CA 1
ATOM 885 C C . GLY A 1 105 ? 11.757 -3.623 -6.937 1.00 93.00 105 GLY A C 1
ATOM 886 O O . GLY A 1 105 ? 11.749 -2.888 -5.950 1.00 93.00 105 GLY A O 1
ATOM 887 N N . SER A 1 106 ? 12.554 -3.413 -7.984 1.00 89.69 106 SER A N 1
ATOM 888 C CA . SER A 1 106 ? 13.320 -2.177 -8.109 1.00 89.69 106 SER A CA 1
ATOM 889 C C . SER A 1 106 ? 12.428 -1.042 -8.606 1.00 89.69 106 SER A C 1
ATOM 891 O O . SER A 1 106 ? 11.412 -1.264 -9.272 1.00 89.69 106 SER A O 1
ATOM 893 N N . ARG A 1 107 ? 12.853 0.189 -8.336 1.00 85.19 107 ARG A N 1
ATOM 894 C CA . ARG A 1 107 ? 12.214 1.409 -8.836 1.00 85.19 107 ARG A CA 1
ATOM 895 C C . ARG A 1 107 ? 12.016 1.380 -10.357 1.00 85.19 107 ARG A C 1
ATOM 897 O O . ARG A 1 107 ? 10.945 1.705 -10.860 1.00 85.19 107 ARG A O 1
ATOM 904 N N . GLU A 1 108 ? 13.017 0.919 -11.102 1.00 87.31 108 GLU A N 1
ATOM 905 C CA . GLU A 1 108 ? 12.991 0.843 -12.568 1.00 87.31 108 GLU A CA 1
ATOM 906 C C . GLU A 1 108 ? 11.853 -0.036 -13.097 1.00 87.31 108 GLU A C 1
ATOM 908 O O . GLU A 1 108 ? 11.349 0.212 -14.190 1.00 87.31 108 GLU A O 1
ATOM 913 N N . MET A 1 109 ? 11.420 -1.042 -12.331 1.00 89.25 109 MET A N 1
ATOM 914 C CA . MET A 1 109 ? 10.309 -1.915 -12.719 1.00 89.25 109 MET A CA 1
ATOM 915 C C . MET A 1 109 ? 8.953 -1.197 -12.691 1.00 89.25 109 MET A C 1
ATOM 917 O O . MET A 1 109 ? 8.027 -1.615 -13.392 1.00 89.25 109 MET A O 1
ATOM 921 N N . PHE A 1 110 ? 8.839 -0.136 -11.891 1.00 90.38 110 PHE A N 1
ATOM 922 C CA . PHE A 1 110 ? 7.619 0.652 -11.707 1.00 90.38 110 PHE A CA 1
ATOM 923 C C . PHE A 1 110 ? 7.588 1.924 -12.557 1.00 90.38 110 PHE A C 1
ATOM 925 O O . PHE A 1 110 ? 6.521 2.524 -12.703 1.00 90.38 110 PHE A O 1
ATOM 932 N N . LYS A 1 111 ? 8.716 2.294 -13.176 1.00 86.50 111 LYS A N 1
ATOM 933 C CA . LYS A 1 111 ? 8.826 3.487 -14.018 1.00 86.50 111 LYS A CA 1
ATOM 934 C C . LYS A 1 111 ? 7.799 3.482 -15.154 1.00 86.50 111 LYS A C 1
ATOM 936 O O . LYS A 1 111 ? 7.743 2.538 -15.946 1.00 86.50 111 LYS A O 1
ATOM 941 N N . GLY A 1 112 ? 6.996 4.541 -15.250 1.00 84.31 112 GLY A N 1
ATOM 942 C CA . GLY A 1 112 ? 5.923 4.686 -16.242 1.00 84.31 112 GLY A CA 1
ATOM 943 C C . GLY A 1 112 ? 4.681 3.826 -15.974 1.00 84.31 112 GLY A C 1
ATOM 944 O O . GLY A 1 112 ? 3.731 3.848 -16.762 1.00 84.31 112 GLY A O 1
ATOM 945 N N . LYS A 1 113 ? 4.676 3.052 -14.881 1.00 85.81 113 LYS A N 1
ATOM 946 C CA . LYS A 1 113 ? 3.533 2.256 -14.414 1.00 85.81 113 LYS A CA 1
ATOM 947 C C . LYS A 1 113 ? 2.943 2.801 -13.119 1.00 85.81 113 LYS A C 1
ATOM 949 O O . LYS A 1 113 ? 1.810 2.462 -12.808 1.00 85.81 113 LYS A O 1
ATOM 954 N N . ALA A 1 114 ? 3.678 3.612 -12.368 1.00 83.31 114 ALA A N 1
ATOM 955 C CA . ALA A 1 114 ? 3.233 4.204 -11.116 1.00 83.31 114 ALA A CA 1
ATOM 956 C C . ALA A 1 114 ? 3.395 5.724 -11.197 1.00 83.31 114 ALA A C 1
ATOM 958 O O . ALA A 1 114 ? 4.383 6.268 -10.716 1.00 83.31 114 ALA A O 1
ATOM 959 N N . TYR A 1 115 ? 2.413 6.412 -11.791 1.00 76.25 115 TYR A N 1
ATOM 960 C CA . TYR A 1 115 ? 2.483 7.861 -12.037 1.00 76.25 115 TYR A CA 1
ATOM 961 C C . TYR A 1 115 ? 2.894 8.679 -10.801 1.00 76.25 115 TYR A C 1
ATOM 963 O O . TYR A 1 115 ? 3.687 9.608 -10.902 1.00 76.25 115 TYR A O 1
ATOM 971 N N . HIS A 1 116 ? 2.382 8.325 -9.620 1.00 70.19 116 HIS A N 1
ATOM 972 C CA . HIS A 1 116 ? 2.728 9.032 -8.388 1.00 70.19 116 HIS A CA 1
ATOM 973 C C . HIS A 1 116 ? 4.171 8.751 -7.926 1.00 70.19 116 HIS A C 1
ATOM 975 O O . HIS A 1 116 ? 4.846 9.673 -7.475 1.00 70.19 116 HIS A O 1
ATOM 981 N N . ALA A 1 117 ? 4.688 7.533 -8.125 1.00 65.81 117 ALA A N 1
ATOM 982 C CA . ALA A 1 117 ? 6.103 7.237 -7.890 1.00 65.81 117 ALA A CA 1
ATOM 983 C C . ALA A 1 117 ? 7.004 8.017 -8.861 1.00 65.81 117 ALA A C 1
ATOM 985 O O . ALA A 1 117 ? 7.968 8.645 -8.431 1.00 65.81 117 ALA A O 1
ATOM 986 N N . ASP A 1 118 ? 6.636 8.053 -10.147 1.00 73.44 118 ASP A N 1
ATOM 987 C CA . ASP A 1 118 ? 7.353 8.822 -11.170 1.00 73.44 118 ASP A CA 1
ATOM 988 C C . ASP A 1 118 ? 7.377 10.332 -10.835 1.00 73.44 118 ASP A C 1
ATOM 990 O O . ASP A 1 118 ? 8.376 11.011 -11.069 1.00 73.44 118 ASP A O 1
ATOM 994 N N . LEU A 1 119 ? 6.304 10.870 -10.242 1.00 73.62 119 LEU A N 1
ATOM 995 C CA . LEU A 1 119 ? 6.227 12.275 -9.831 1.00 73.62 119 LEU A CA 1
ATOM 996 C C . LEU A 1 119 ? 7.091 12.587 -8.597 1.00 73.62 119 LEU A C 1
ATOM 998 O O . LEU A 1 119 ? 7.776 13.611 -8.577 1.00 73.62 119 LEU A O 1
ATOM 1002 N N . ILE A 1 120 ? 7.067 11.728 -7.569 1.00 69.88 120 ILE A N 1
ATOM 1003 C CA . ILE A 1 120 ? 7.927 11.874 -6.376 1.00 69.88 120 ILE A CA 1
ATOM 1004 C C . ILE A 1 120 ? 9.396 11.919 -6.799 1.00 69.88 120 ILE A C 1
ATOM 1006 O O . ILE A 1 120 ? 10.161 12.763 -6.332 1.00 69.88 120 ILE A O 1
ATOM 1010 N N . ASP A 1 121 ? 9.763 11.045 -7.725 1.00 67.12 121 ASP A N 1
ATOM 1011 C CA . ASP A 1 121 ? 11.100 10.958 -8.286 1.00 67.12 121 ASP A CA 1
ATOM 1012 C C . ASP A 1 121 ? 11.548 12.247 -8.981 1.00 67.12 121 ASP A C 1
ATOM 1014 O O . ASP A 1 121 ? 12.654 12.739 -8.747 1.00 67.12 121 ASP A O 1
ATOM 1018 N N . GLU A 1 122 ? 10.693 12.814 -9.836 1.00 73.19 122 GLU A N 1
ATOM 1019 C CA . GLU A 1 122 ? 10.975 14.089 -10.497 1.00 73.19 122 GLU A CA 1
ATOM 1020 C C . GLU A 1 122 ? 11.156 15.224 -9.481 1.00 73.19 122 GLU A C 1
ATOM 1022 O O . GLU A 1 122 ? 12.030 16.079 -9.651 1.00 73.19 122 GLU A O 1
ATOM 1027 N N . LEU A 1 123 ? 10.361 15.226 -8.407 1.00 73.06 123 LEU A N 1
ATOM 1028 C CA . LEU A 1 123 ? 10.479 16.214 -7.337 1.00 73.06 123 LEU A CA 1
ATOM 1029 C C . LEU A 1 123 ? 11.786 16.050 -6.557 1.00 73.06 123 LEU A C 1
ATOM 1031 O O . LEU A 1 123 ? 12.465 17.050 -6.330 1.00 73.06 123 LEU A O 1
ATOM 1035 N N . GLN A 1 124 ? 12.174 14.826 -6.191 1.00 74.50 124 GLN A N 1
ATOM 1036 C CA . GLN A 1 124 ? 13.440 14.563 -5.496 1.00 74.50 124 GLN A CA 1
ATOM 1037 C C . GLN A 1 124 ? 14.645 15.041 -6.314 1.00 74.50 124 GLN A C 1
ATOM 1039 O O . GLN A 1 124 ? 15.492 15.757 -5.781 1.00 74.50 124 GLN A O 1
ATOM 1044 N N . ILE A 1 125 ? 14.678 14.742 -7.618 1.00 75.56 125 ILE A N 1
ATOM 1045 C CA . ILE A 1 125 ? 15.742 15.207 -8.523 1.00 75.56 125 ILE A CA 1
ATOM 1046 C C . ILE A 1 125 ? 15.806 16.739 -8.536 1.00 75.56 125 ILE A C 1
ATOM 1048 O O . ILE A 1 125 ? 16.877 17.317 -8.344 1.00 75.56 125 ILE A O 1
ATOM 1052 N N . ARG A 1 126 ? 14.660 17.417 -8.685 1.00 70.44 126 ARG A N 1
ATOM 1053 C CA . ARG A 1 126 ? 14.613 18.889 -8.674 1.00 70.44 126 ARG A CA 1
ATOM 1054 C C . ARG A 1 126 ? 15.056 19.485 -7.340 1.00 70.44 126 ARG A C 1
ATOM 1056 O O . ARG A 1 126 ? 15.719 20.520 -7.328 1.00 70.44 126 ARG A O 1
ATOM 1063 N N . PHE A 1 127 ? 14.708 18.854 -6.220 1.00 74.75 127 PHE A N 1
ATOM 1064 C CA . PHE A 1 127 ? 15.156 19.289 -4.897 1.00 74.75 127 PHE A CA 1
ATOM 1065 C C . PHE A 1 127 ? 16.673 19.141 -4.727 1.00 74.75 127 PHE A C 1
ATOM 1067 O O . PHE A 1 127 ? 17.315 20.036 -4.175 1.00 74.75 127 PHE A O 1
ATOM 1074 N N . GLU A 1 128 ? 17.265 18.052 -5.216 1.00 75.56 128 GLU A N 1
ATOM 1075 C CA . GLU A 1 128 ? 18.718 17.853 -5.189 1.00 75.56 128 GLU A CA 1
ATOM 1076 C C . GLU A 1 128 ? 19.462 18.863 -6.070 1.00 75.56 128 GLU A C 1
ATOM 1078 O O . GLU A 1 128 ? 20.477 19.423 -5.643 1.00 75.56 128 GLU A O 1
ATOM 1083 N N . GLU A 1 129 ? 18.948 19.142 -7.269 1.00 76.88 129 GLU A N 1
ATOM 1084 C CA . GLU A 1 129 ? 19.485 20.171 -8.166 1.00 76.88 129 GLU A CA 1
ATOM 1085 C C . GLU A 1 129 ? 19.417 21.561 -7.527 1.00 76.88 129 GLU A C 1
ATOM 1087 O O . GLU A 1 129 ? 20.415 22.282 -7.508 1.00 76.88 129 GLU A O 1
ATOM 1092 N N . PHE A 1 130 ? 18.278 21.913 -6.925 1.00 74.00 130 PHE A N 1
ATOM 1093 C CA . PHE A 1 130 ? 18.113 23.181 -6.218 1.00 74.00 130 PHE A CA 1
ATOM 1094 C C . PHE A 1 130 ? 19.110 23.331 -5.060 1.00 74.00 130 PHE A C 1
ATOM 1096 O O . PHE A 1 130 ? 19.768 24.367 -4.938 1.00 74.00 130 PHE A O 1
ATOM 1103 N N . ARG A 1 131 ? 19.284 22.282 -4.241 1.00 70.38 131 ARG A N 1
ATOM 1104 C CA . ARG A 1 131 ? 20.278 22.281 -3.156 1.00 70.38 131 ARG A CA 1
ATOM 1105 C C . ARG A 1 131 ? 21.691 22.508 -3.684 1.00 70.38 131 ARG A C 1
ATOM 1107 O O . ARG A 1 131 ? 22.419 23.311 -3.110 1.00 70.38 131 ARG A O 1
ATOM 1114 N N . ARG A 1 132 ? 22.092 21.828 -4.762 1.00 70.94 132 ARG A N 1
ATOM 1115 C CA . ARG A 1 132 ? 23.438 21.989 -5.342 1.00 70.94 132 ARG A CA 1
ATOM 1116 C C . ARG A 1 132 ? 23.701 23.419 -5.808 1.00 70.94 132 ARG A C 1
ATOM 1118 O O . ARG A 1 132 ? 24.794 23.925 -5.567 1.00 70.94 132 ARG A O 1
ATOM 1125 N N . THR A 1 133 ? 22.712 24.071 -6.416 1.00 73.00 133 THR A N 1
ATOM 1126 C CA . THR A 1 133 ? 22.841 25.459 -6.880 1.00 73.00 133 THR A CA 1
ATOM 1127 C C . THR A 1 133 ? 23.011 26.431 -5.710 1.00 73.00 133 THR A C 1
ATOM 1129 O O . THR A 1 133 ? 23.963 27.205 -5.708 1.00 73.00 133 THR A O 1
ATOM 1132 N N . GLN A 1 134 ? 22.183 26.327 -4.666 1.00 70.06 134 GLN A N 1
ATOM 1133 C CA . GLN A 1 134 ? 22.266 27.203 -3.485 1.00 70.06 134 GLN A CA 1
ATOM 1134 C C . GLN A 1 134 ? 23.611 27.083 -2.744 1.00 70.06 134 GLN A C 1
ATOM 1136 O O . GLN A 1 134 ? 24.245 28.095 -2.460 1.00 70.06 134 GLN A O 1
ATOM 1141 N N . TYR A 1 135 ? 24.115 25.860 -2.526 1.00 59.12 135 TYR A N 1
ATOM 1142 C CA . TYR A 1 135 ? 25.432 25.663 -1.899 1.00 59.12 135 TYR A CA 1
ATOM 1143 C C . TYR A 1 135 ? 26.591 26.216 -2.744 1.00 59.12 135 TYR A C 1
ATOM 1145 O O . TYR A 1 135 ? 27.604 26.644 -2.194 1.00 59.12 135 TYR A O 1
ATOM 1153 N N . SER A 1 136 ? 26.470 26.215 -4.076 1.00 61.28 136 SER A N 1
ATOM 1154 C CA . SER A 1 136 ? 27.502 26.776 -4.957 1.00 61.28 136 SER A CA 1
ATOM 1155 C C . SER A 1 136 ? 27.526 28.310 -4.967 1.00 61.28 136 SER A C 1
ATOM 1157 O O . SER A 1 136 ? 28.584 28.899 -5.178 1.00 61.28 136 SER A O 1
ATOM 1159 N N . GLU A 1 137 ? 26.392 28.964 -4.710 1.00 60.38 137 GLU A N 1
ATOM 1160 C CA . GLU A 1 137 ? 26.295 30.426 -4.616 1.00 60.38 137 GLU A CA 1
ATOM 1161 C C . GLU A 1 137 ? 26.849 30.940 -3.276 1.00 60.38 137 GLU A C 1
ATOM 1163 O O . GLU A 1 137 ? 27.609 31.909 -3.262 1.00 60.38 137 GLU A O 1
ATOM 1168 N N . GLU A 1 138 ? 26.569 30.245 -2.169 1.00 59.66 138 GLU A N 1
ATOM 1169 C CA . GLU A 1 138 ? 27.094 30.588 -0.837 1.00 59.66 138 GLU A CA 1
ATOM 1170 C C . GLU A 1 138 ? 28.632 30.481 -0.772 1.00 59.66 138 GLU A C 1
ATOM 1172 O O . GLU A 1 138 ? 29.298 31.423 -0.340 1.00 59.66 138 GLU A O 1
ATOM 1177 N N . LEU A 1 139 ? 29.217 29.401 -1.307 1.00 57.09 139 LEU A N 1
ATOM 1178 C CA . LEU A 1 139 ? 30.675 29.186 -1.352 1.00 57.09 139 LEU A CA 1
ATOM 1179 C C . LEU A 1 139 ? 31.434 30.206 -2.219 1.00 57.09 139 LEU A C 1
ATOM 1181 O O . LEU A 1 139 ? 32.606 30.484 -1.961 1.00 57.09 139 LEU A O 1
ATOM 1185 N N . ASN A 1 140 ? 30.797 30.760 -3.252 1.00 58.12 140 ASN A N 1
ATOM 1186 C CA . ASN A 1 140 ? 31.404 31.815 -4.066 1.00 58.12 140 ASN A CA 1
ATOM 1187 C C . ASN A 1 140 ? 31.301 33.187 -3.380 1.00 58.12 140 ASN A C 1
ATOM 1189 O O . ASN A 1 140 ? 32.211 33.995 -3.513 1.00 58.12 140 ASN A O 1
ATOM 1193 N N . SER A 1 141 ? 30.255 33.427 -2.581 1.00 58.25 141 SER A N 1
ATOM 1194 C CA . SER A 1 141 ? 30.089 34.680 -1.829 1.00 58.25 141 SER A CA 1
ATOM 1195 C C . SER A 1 141 ? 31.026 34.830 -0.618 1.00 58.25 141 SER A C 1
ATOM 1197 O O . SER A 1 141 ? 31.321 35.951 -0.208 1.00 58.25 141 SER A O 1
ATOM 1199 N N . GLU A 1 142 ? 31.530 33.723 -0.060 1.00 56.19 142 GLU A N 1
ATOM 1200 C CA . GLU A 1 142 ? 32.512 33.740 1.039 1.00 56.19 142 GLU A CA 1
ATOM 1201 C C . GLU A 1 142 ? 33.963 33.929 0.565 1.00 56.19 142 GLU A C 1
ATOM 1203 O O . GLU A 1 142 ? 34.796 34.374 1.348 1.00 56.19 142 GLU A O 1
ATOM 1208 N N . ASN A 1 143 ? 34.274 33.629 -0.701 1.00 55.62 143 ASN A N 1
ATOM 1209 C CA . ASN A 1 143 ? 35.625 33.789 -1.262 1.00 55.62 143 ASN A CA 1
ATOM 1210 C C . ASN A 1 143 ? 35.894 35.186 -1.857 1.00 55.62 143 ASN A C 1
ATOM 1212 O O . ASN A 1 143 ? 37.032 35.477 -2.223 1.00 55.62 143 ASN A O 1
ATOM 1216 N N . ASP A 1 144 ? 34.866 36.036 -1.938 1.00 53.03 144 ASP A N 1
ATOM 1217 C CA . ASP A 1 144 ? 34.941 37.408 -2.461 1.00 53.03 144 ASP A CA 1
ATOM 1218 C C . ASP A 1 144 ? 34.992 38.491 -1.350 1.00 53.03 144 ASP A C 1
ATOM 1220 O O . ASP A 1 144 ? 34.916 39.685 -1.653 1.00 53.03 144 ASP A O 1
ATOM 1224 N N . ASN A 1 145 ? 35.153 38.100 -0.075 1.00 48.62 145 ASN A N 1
ATOM 1225 C CA . ASN A 1 145 ? 35.407 38.992 1.076 1.00 48.62 145 ASN A CA 1
ATOM 1226 C C . ASN A 1 145 ? 36.805 38.776 1.673 1.00 48.62 145 ASN A C 1
ATOM 1228 O O . ASN A 1 145 ? 37.353 39.759 2.227 1.00 48.62 145 ASN A O 1
#

Foldseek 3Di:
DAKEKEWLDDCPDQWAFKTKIWIDHPDPPDPAATQIAIEGELLVDDPVVSVVLCVVCPVHQKDFDDPVSRYMYGDHSIDGPVVVVVVVCVSCVVVVHDHDYYHYDDLVVNVVRYVVSVVVVVVVVVVVVVVVVVVVVVVVVVVVD

Secondary structure (DSSP, 8-state):
-EEEEE-SS---SSSBSEEEEEEEES-TT--SPPEEEEEEEGGGS-HHHHHHHHHHHTTSSE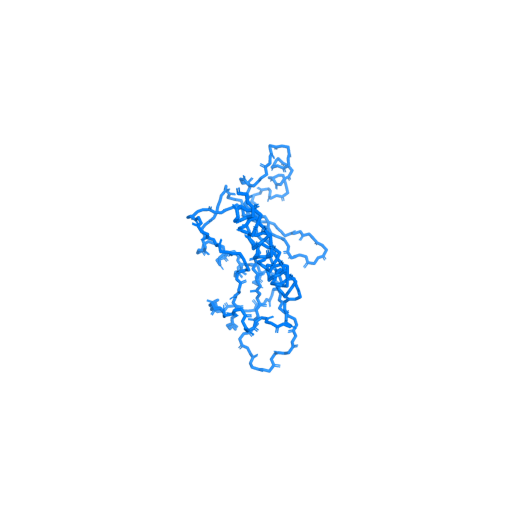EEESTTS-EEEESSS-B-HHHHHHHHHHHHHHTT---SEEEE--HHHHTTT-HHHHHHHHHHHHHHHHHHHHHHHHHHHHTT-

pLDDT: mean 86.5, std 12.28, range [48.62, 97.75]

Organism: NCBI:txid1284629

Radius of gyration: 19.34 Å; chains: 1; bounding box: 52×55×40 Å

Sequence (145 aa):
MNWIYYLPHILDREQEYWADIYLLPQNSSYNGQALWLTIEALGLFEELDRQEKVKKLGEQSFYLYGSSLDNMVINSESFTKEELLQWARIWLEAQDLPVNHLLEGSREMFKGKAYHADLIDELQIRFEEFRRTQYSEELNSENDN